Protein AF-A0A1Y1L1C4-F1 (afdb_monomer_lite)

InterPro domains:
  IPR002553 Clathrin/coatomer adaptor, adaptin-like, N-terminal [PF01602] (6-122)
  IPR011989 Armadillo-like helical [G3DSA:1.25.10.10] (1-127)
  IPR016024 Armadillo-type fold [SSF48371] (2-120)
  IPR017105 Adaptor protein complex AP-3, delta subunit [PTHR22781] (1-127)

Foldseek 3Di:
DLQVQCVDPDLVSVLVSLVVLLVVCVVVVVSCVVNVVSLVVLLPDPPHDVSNVLSSLVSCLVCCLVPVVVCLVVLVSLVCCLQVVPDPVSVVSSVSSVVSCCVVPVVVCVVVVVSVVVCVVDPPDDD

Radius of gyration: 15.02 Å; chains: 1; bounding box: 36×30×40 Å

pLDDT: mean 91.88, std 6.14, range [56.94, 97.69]

Organism: Photinus pyralis (NCBI:txid7054)

Secondary structure (DSSP, 8-state):
--GGGGG-SSHHHHHHHHHHHHHHHTT-HHHHHHHHHHHHHHHH-TTS-HHHHHHHHHHHHHHHTT-GGGGGGGHHHHHHHHHH---HHHHHHHHHHHHHHTTT-THHHHHHHHHHHHHHHH-----

Structure (mmCIF, N/CA/C/O backbone):
data_AF-A0A1Y1L1C4-F1
#
_entry.id   AF-A0A1Y1L1C4-F1
#
loop_
_atom_site.group_PDB
_atom_site.id
_atom_site.type_symbol
_atom_site.label_atom_id
_atom_site.label_alt_id
_atom_site.label_comp_id
_atom_site.label_asym_id
_atom_site.label_entity_id
_atom_site.label_seq_id
_atom_site.pdbx_PDB_ins_code
_atom_site.Cartn_x
_atom_site.Cartn_y
_atom_site.Cartn_z
_atom_site.occupancy
_atom_site.B_iso_or_equiv
_atom_site.auth_seq_id
_atom_site.auth_comp_id
_atom_site.auth_asym_id
_atom_site.auth_atom_id
_atom_site.pdbx_PDB_model_num
ATOM 1 N N . ASP A 1 1 ? 15.094 -0.329 -20.567 1.00 79.69 1 ASP A N 1
ATOM 2 C CA . ASP A 1 1 ? 14.664 -1.306 -19.551 1.00 79.69 1 ASP A CA 1
ATOM 3 C C . ASP A 1 1 ? 14.362 -0.608 -18.216 1.00 79.69 1 ASP A C 1
ATOM 5 O O . ASP A 1 1 ? 15.091 0.314 -17.841 1.00 79.69 1 ASP A O 1
ATOM 9 N N . LEU A 1 2 ? 13.254 -0.982 -17.562 1.00 88.94 2 LEU A N 1
ATOM 10 C CA . LEU A 1 2 ? 12.733 -0.387 -16.319 1.00 88.94 2 LEU A CA 1
ATOM 11 C C . LEU A 1 2 ? 12.981 -1.270 -15.089 1.00 88.94 2 LEU A C 1
ATOM 13 O O . LEU A 1 2 ? 13.209 -0.731 -14.009 1.00 88.94 2 LEU A O 1
ATOM 17 N N . LEU A 1 3 ? 12.968 -2.599 -15.227 1.00 91.00 3 LEU A N 1
ATOM 18 C CA . LEU A 1 3 ? 13.027 -3.515 -14.080 1.00 91.00 3 LEU A CA 1
ATOM 19 C C . LEU A 1 3 ? 14.288 -3.331 -13.216 1.00 91.00 3 LEU A C 1
ATOM 21 O O . LEU A 1 3 ? 14.144 -3.221 -11.995 1.00 91.00 3 LEU A O 1
ATOM 25 N N . PRO A 1 4 ? 15.501 -3.174 -13.789 1.00 94.00 4 PRO A N 1
ATOM 26 C CA . PRO A 1 4 ? 16.705 -2.947 -12.987 1.00 94.00 4 PRO A CA 1
ATOM 27 C C . PRO A 1 4 ? 16.653 -1.644 -12.173 1.00 94.00 4 PRO A C 1
ATOM 29 O O . PRO A 1 4 ? 17.265 -1.534 -11.112 1.00 94.00 4 PRO A O 1
ATOM 32 N N . ARG A 1 5 ? 15.886 -0.645 -12.633 1.00 95.75 5 ARG A N 1
ATOM 33 C CA . ARG A 1 5 ? 15.818 0.684 -12.003 1.00 95.75 5 ARG A CA 1
ATOM 34 C C . ARG A 1 5 ? 15.003 0.700 -10.709 1.00 95.75 5 ARG A C 1
ATOM 36 O O . ARG A 1 5 ? 15.137 1.642 -9.931 1.00 95.75 5 ARG A O 1
ATOM 43 N N . LEU A 1 6 ? 14.226 -0.350 -10.429 1.00 94.94 6 LEU A N 1
ATOM 44 C CA . LEU A 1 6 ? 13.564 -0.540 -9.133 1.00 94.94 6 LEU A CA 1
ATOM 45 C C . LEU A 1 6 ? 14.558 -0.805 -7.990 1.00 94.94 6 LEU A C 1
ATOM 47 O O . LEU A 1 6 ? 14.214 -0.596 -6.832 1.00 94.94 6 LEU A O 1
ATOM 51 N N . GLY A 1 7 ? 15.779 -1.253 -8.299 1.00 93.94 7 GLY A N 1
ATOM 52 C CA . GLY A 1 7 ? 16.861 -1.459 -7.329 1.00 93.94 7 GLY A CA 1
ATOM 53 C C . GLY A 1 7 ? 17.903 -0.338 -7.301 1.00 93.94 7 GLY A C 1
ATOM 54 O O . GLY A 1 7 ? 18.953 -0.509 -6.694 1.00 93.94 7 GLY A O 1
ATOM 55 N N . HIS A 1 8 ? 17.661 0.784 -7.985 1.00 97.06 8 HIS A N 1
ATOM 56 C CA . HIS A 1 8 ? 18.630 1.877 -8.068 1.00 97.06 8 HIS A CA 1
ATOM 57 C C . HIS A 1 8 ? 18.879 2.507 -6.688 1.00 97.06 8 HIS A C 1
ATOM 59 O O . HIS A 1 8 ? 17.940 2.616 -5.908 1.00 97.06 8 HIS A O 1
ATOM 65 N N . SER A 1 9 ? 20.090 2.994 -6.402 1.00 95.69 9 SER A N 1
ATOM 66 C CA . SER A 1 9 ? 20.454 3.626 -5.117 1.00 95.69 9 SER A CA 1
ATOM 67 C C . SER A 1 9 ? 19.612 4.871 -4.793 1.00 95.69 9 SER A C 1
ATOM 69 O O . SER A 1 9 ? 19.143 5.049 -3.672 1.00 95.69 9 SER A O 1
ATOM 71 N N . HIS A 1 10 ? 19.354 5.716 -5.793 1.00 97.31 10 HIS A N 1
ATOM 72 C CA . HIS A 1 10 ? 18.543 6.931 -5.641 1.00 97.31 10 HIS A CA 1
ATOM 73 C C . HIS A 1 10 ? 17.033 6.636 -5.606 1.00 97.31 10 HIS A C 1
ATOM 75 O O . HIS A 1 10 ? 16.460 6.161 -6.594 1.00 97.31 10 HIS A O 1
ATOM 81 N N . SER A 1 11 ? 16.365 7.039 -4.522 1.00 97.50 11 SER A N 1
ATOM 82 C CA . SER A 1 11 ? 14.919 6.861 -4.320 1.00 97.50 11 SER A CA 1
ATOM 83 C C . SER A 1 11 ? 14.069 7.529 -5.401 1.00 97.50 11 SER A C 1
ATOM 85 O O . SER A 1 11 ? 13.102 6.948 -5.891 1.00 97.50 11 SER A O 1
ATOM 87 N N . ASN A 1 12 ? 14.477 8.707 -5.879 1.00 97.06 12 ASN A N 1
ATOM 88 C CA . ASN A 1 12 ? 13.772 9.405 -6.955 1.00 97.06 12 ASN A CA 1
ATOM 89 C C . ASN A 1 12 ? 13.709 8.583 -8.258 1.00 97.06 12 ASN A C 1
ATOM 91 O O . ASN A 1 12 ? 12.711 8.638 -8.977 1.00 97.06 12 ASN A O 1
ATOM 95 N N . ILE A 1 13 ? 14.748 7.793 -8.558 1.00 97.69 13 ILE A N 1
ATOM 96 C CA . ILE A 1 13 ? 14.762 6.913 -9.733 1.00 97.69 13 ILE A CA 1
ATOM 97 C C . ILE A 1 13 ? 13.818 5.730 -9.515 1.00 97.69 13 ILE A C 1
ATOM 99 O O . ILE A 1 13 ? 13.013 5.448 -10.405 1.00 97.69 13 ILE A O 1
ATOM 103 N N . ARG A 1 14 ? 13.842 5.094 -8.334 1.00 97.69 14 ARG A N 1
ATOM 104 C CA . ARG A 1 14 ? 12.906 4.008 -7.985 1.00 97.69 14 ARG A CA 1
ATOM 105 C C . ARG A 1 14 ? 11.451 4.474 -8.094 1.00 97.69 14 ARG A C 1
ATOM 107 O O . ARG A 1 14 ? 10.654 3.853 -8.795 1.00 97.69 14 ARG A O 1
ATOM 114 N N . LYS A 1 15 ? 11.132 5.629 -7.500 1.00 96.44 15 LYS A N 1
ATOM 115 C CA . LYS A 1 15 ? 9.801 6.256 -7.531 1.00 96.44 15 LYS A CA 1
ATOM 116 C C . LYS A 1 15 ? 9.309 6.518 -8.955 1.00 96.44 15 LYS A C 1
ATOM 118 O O . LYS A 1 15 ? 8.204 6.113 -9.306 1.00 96.44 15 LYS A O 1
ATOM 123 N N . LYS A 1 16 ? 10.123 7.173 -9.793 1.00 96.50 16 LYS A N 1
ATOM 124 C CA . LYS A 1 16 ? 9.765 7.441 -11.198 1.00 96.50 16 LYS A CA 1
ATOM 125 C C . LYS A 1 16 ? 9.563 6.144 -11.976 1.00 96.50 16 LYS A C 1
ATOM 127 O O . LYS A 1 16 ? 8.562 6.008 -12.667 1.00 96.50 16 LYS A O 1
ATOM 132 N N . THR A 1 17 ? 10.466 5.181 -11.798 1.00 96.62 17 THR A N 1
ATOM 133 C CA . THR A 1 17 ? 10.386 3.861 -12.441 1.00 96.62 17 THR A CA 1
ATOM 134 C C . THR A 1 17 ? 9.069 3.167 -12.119 1.00 96.62 17 THR A C 1
ATOM 136 O O . THR A 1 17 ? 8.405 2.666 -13.020 1.00 96.62 17 THR A O 1
ATOM 139 N N . LEU A 1 18 ? 8.659 3.181 -10.852 1.00 96.38 18 LEU A N 1
ATOM 140 C CA . LEU A 1 18 ? 7.417 2.569 -10.404 1.00 96.38 18 LEU A CA 1
ATOM 141 C C . LEU A 1 18 ? 6.175 3.215 -11.037 1.00 96.38 18 LEU A C 1
ATOM 143 O O . LEU A 1 18 ? 5.298 2.509 -11.532 1.00 96.38 18 LEU A O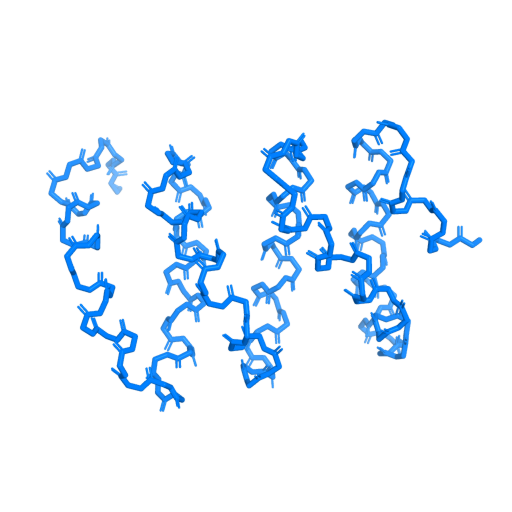 1
ATOM 147 N N . VAL A 1 19 ? 6.109 4.549 -11.064 1.00 94.06 19 VAL A N 1
ATOM 148 C CA . VAL A 1 19 ? 4.992 5.274 -11.696 1.00 94.06 19 VAL A CA 1
ATOM 149 C C . VAL A 1 19 ? 4.950 5.005 -13.203 1.00 94.06 19 VAL A C 1
ATOM 151 O O . VAL A 1 19 ? 3.873 4.800 -13.763 1.00 94.06 19 VAL A O 1
ATOM 154 N N . THR A 1 20 ? 6.109 4.949 -13.865 1.00 95.25 20 THR A N 1
ATOM 155 C CA . THR A 1 20 ? 6.201 4.584 -15.284 1.00 95.25 20 THR A CA 1
ATOM 156 C C . THR A 1 20 ? 5.749 3.144 -15.527 1.00 95.25 20 THR A C 1
ATOM 158 O O . THR A 1 20 ? 4.992 2.907 -16.465 1.00 95.25 20 THR A O 1
ATOM 161 N N . LEU A 1 21 ? 6.143 2.192 -14.675 1.00 94.56 21 LEU A N 1
ATOM 162 C CA . LEU A 1 21 ? 5.696 0.798 -14.757 1.00 94.56 21 LEU A CA 1
ATOM 163 C C . LEU A 1 21 ? 4.182 0.672 -14.590 1.00 94.56 21 LEU A C 1
ATOM 165 O O . LEU A 1 2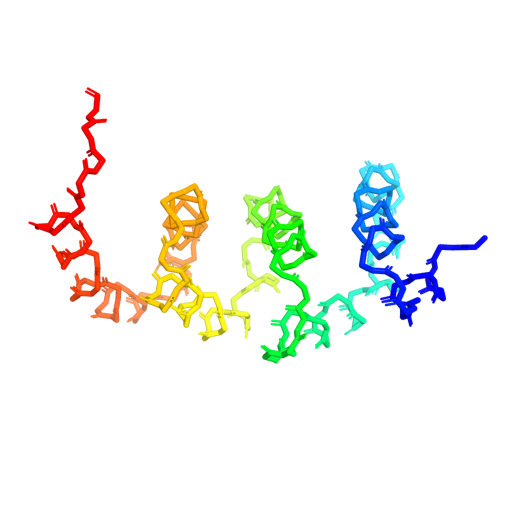1 ? 3.561 -0.066 -15.345 1.00 94.56 21 LEU A O 1
ATOM 169 N N . TYR A 1 22 ? 3.577 1.418 -13.661 1.00 92.69 22 TYR A N 1
ATOM 170 C CA . TYR A 1 22 ? 2.120 1.465 -13.530 1.00 92.69 22 TYR A CA 1
ATOM 171 C C . TYR A 1 22 ? 1.454 1.944 -14.822 1.00 92.69 22 TYR A C 1
ATOM 173 O O . TYR A 1 22 ? 0.550 1.282 -15.323 1.00 92.69 22 TYR A O 1
ATOM 181 N N . ARG A 1 23 ? 1.927 3.054 -15.406 1.00 92.88 23 ARG A N 1
ATOM 182 C CA . ARG A 1 23 ? 1.390 3.564 -16.679 1.00 92.88 23 ARG A CA 1
ATOM 183 C C . ARG A 1 23 ? 1.539 2.553 -17.813 1.00 92.88 23 ARG A C 1
ATOM 185 O O . ARG A 1 23 ? 0.595 2.376 -18.574 1.00 92.88 23 ARG A O 1
ATOM 192 N N . LEU A 1 24 ? 2.682 1.873 -17.893 1.00 92.94 24 LEU A N 1
ATOM 193 C CA . LEU A 1 24 ? 2.912 0.819 -18.877 1.00 92.94 24 LEU A CA 1
ATOM 194 C C . LEU A 1 24 ? 1.946 -0.353 -18.670 1.00 92.94 24 LEU A C 1
ATOM 196 O O . LEU A 1 24 ? 1.363 -0.832 -19.633 1.00 92.94 24 LEU A O 1
ATOM 200 N N . ALA A 1 25 ? 1.712 -0.754 -17.421 1.00 89.62 25 ALA A N 1
ATOM 201 C CA . ALA A 1 25 ? 0.817 -1.849 -17.063 1.00 89.62 25 ALA A CA 1
ATOM 202 C C . ALA A 1 25 ? -0.659 -1.599 -17.404 1.00 89.62 25 ALA A C 1
ATOM 204 O O . ALA A 1 25 ? -1.422 -2.554 -17.529 1.00 89.62 25 ALA A O 1
ATOM 205 N N . LEU A 1 26 ? -1.068 -0.335 -17.569 1.00 88.88 26 LEU A N 1
ATOM 206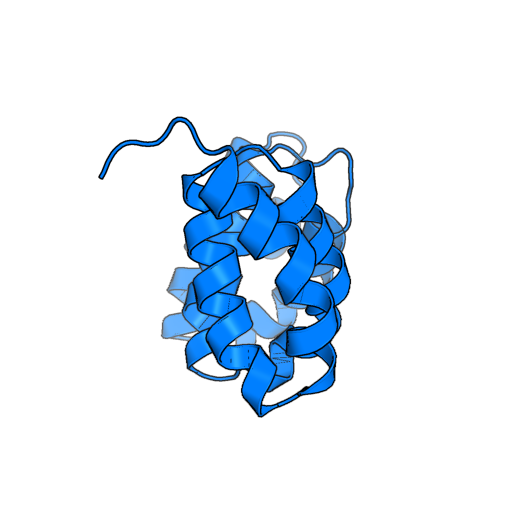 C CA . LEU A 1 26 ? -2.410 -0.001 -18.056 1.00 88.88 26 LEU A CA 1
ATOM 207 C C . LEU A 1 26 ? -2.619 -0.406 -19.523 1.00 88.88 26 LEU A C 1
ATOM 209 O O . LEU A 1 26 ? -3.762 -0.591 -19.928 1.00 88.88 26 LEU A O 1
ATOM 213 N N . VAL A 1 27 ? -1.535 -0.544 -20.292 1.00 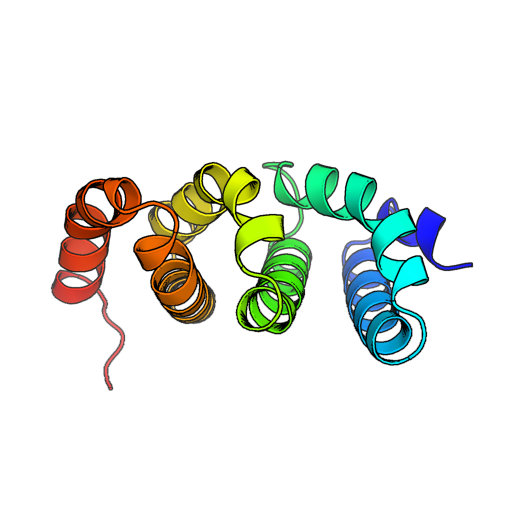92.88 27 VAL A N 1
ATOM 214 C CA . VAL A 1 27 ? -1.552 -0.963 -21.703 1.00 92.88 27 VAL A CA 1
ATOM 215 C C . VAL A 1 27 ? -1.041 -2.403 -21.859 1.00 92.88 27 VAL A C 1
ATOM 217 O O . VAL A 1 27 ? -1.607 -3.168 -22.630 1.00 92.88 27 VAL A O 1
ATOM 220 N N . TYR A 1 28 ? -0.024 -2.782 -21.079 1.00 90.94 28 TYR A N 1
ATOM 221 C CA . TYR A 1 28 ? 0.685 -4.067 -21.110 1.00 90.94 28 TYR A CA 1
ATOM 222 C C . TYR A 1 28 ? 0.732 -4.696 -19.703 1.00 90.94 28 TYR A C 1
ATOM 224 O O . TYR A 1 28 ? 1.734 -4.552 -18.988 1.00 90.94 28 TYR A O 1
ATOM 232 N N . PRO A 1 29 ? -0.351 -5.349 -19.235 1.00 86.00 29 PRO A N 1
ATOM 233 C CA . PRO A 1 29 ? -0.471 -5.846 -17.857 1.00 86.00 29 PRO A CA 1
ATOM 234 C C . PRO A 1 29 ? 0.657 -6.792 -17.408 1.00 86.00 29 PRO A C 1
ATOM 236 O O . PRO A 1 29 ? 0.985 -6.868 -16.220 1.00 86.00 29 PRO A O 1
ATOM 239 N N . GLU A 1 30 ? 1.278 -7.507 -18.344 1.00 87.25 30 GLU A N 1
ATOM 240 C CA . GLU A 1 30 ? 2.422 -8.392 -18.128 1.00 87.25 30 GLU A CA 1
ATOM 241 C C . GLU A 1 30 ? 3.658 -7.662 -17.585 1.00 87.25 30 GLU A C 1
ATOM 243 O O . GLU A 1 30 ? 4.415 -8.244 -16.801 1.00 87.25 30 GLU A O 1
ATOM 248 N N . ALA A 1 31 ? 3.824 -6.373 -17.905 1.00 87.62 31 ALA A N 1
ATOM 249 C CA . ALA A 1 31 ? 4.944 -5.568 -17.428 1.00 87.62 31 ALA A CA 1
ATOM 250 C C . ALA A 1 31 ? 4.952 -5.456 -15.897 1.00 87.62 31 ALA A C 1
ATOM 252 O O . ALA A 1 31 ? 6.007 -5.527 -15.259 1.00 87.62 31 ALA A O 1
ATOM 253 N N . LEU A 1 32 ? 3.769 -5.337 -15.283 1.00 87.19 32 LEU A N 1
ATOM 254 C CA . LEU A 1 32 ? 3.660 -5.293 -13.829 1.00 87.19 32 LEU A CA 1
ATOM 255 C C . LEU A 1 32 ? 3.941 -6.653 -13.201 1.00 87.19 32 LEU A C 1
ATOM 257 O O . LEU A 1 32 ? 4.582 -6.710 -12.155 1.00 87.19 32 LEU A O 1
ATOM 261 N N . ARG A 1 33 ? 3.496 -7.746 -13.834 1.00 88.88 33 ARG A N 1
ATOM 262 C CA . ARG A 1 33 ? 3.722 -9.106 -13.324 1.00 88.88 33 ARG A CA 1
ATOM 263 C C . ARG A 1 33 ? 5.216 -9.384 -13.151 1.00 88.88 33 ARG A C 1
ATOM 265 O O . ARG A 1 33 ? 5.609 -9.915 -12.117 1.00 88.88 33 ARG A O 1
ATOM 272 N N . ALA A 1 34 ? 6.033 -8.970 -14.120 1.00 90.69 34 ALA A N 1
ATOM 273 C CA . ALA A 1 34 ? 7.488 -9.092 -14.048 1.00 90.69 34 ALA A CA 1
ATOM 274 C C . ALA A 1 34 ? 8.111 -8.208 -12.948 1.00 90.69 34 ALA A C 1
ATOM 276 O O . ALA A 1 34 ? 9.053 -8.622 -12.277 1.00 90.69 34 ALA A O 1
ATOM 277 N N . ALA A 1 35 ? 7.568 -7.007 -12.724 1.00 93.00 35 ALA A N 1
ATOM 278 C CA . ALA A 1 35 ? 8.046 -6.075 -11.699 1.00 93.00 35 ALA A CA 1
ATOM 279 C C . ALA A 1 35 ? 7.600 -6.429 -10.269 1.00 93.00 35 ALA A C 1
ATOM 281 O O . ALA A 1 35 ? 8.240 -6.023 -9.295 1.00 93.00 35 ALA A O 1
ATOM 282 N N . TRP A 1 36 ? 6.499 -7.169 -10.130 1.00 92.00 36 TRP A N 1
ATOM 283 C CA . TRP A 1 36 ? 5.804 -7.378 -8.862 1.00 92.00 36 TRP A CA 1
ATOM 284 C C . TRP A 1 36 ? 6.669 -7.958 -7.735 1.00 92.00 36 TRP A C 1
ATOM 286 O O . TRP A 1 36 ? 6.574 -7.448 -6.616 1.00 92.00 36 TRP A O 1
ATOM 296 N N . PRO A 1 37 ? 7.549 -8.957 -7.967 1.00 93.06 37 PRO A N 1
ATOM 297 C CA . PRO A 1 37 ? 8.439 -9.456 -6.920 1.00 93.06 37 PRO A CA 1
ATOM 298 C C . PRO A 1 37 ? 9.298 -8.347 -6.305 1.00 93.06 37 PRO A C 1
ATOM 300 O O . PRO A 1 37 ? 9.382 -8.245 -5.082 1.00 93.06 37 PRO A O 1
ATOM 303 N N . LYS A 1 38 ? 9.855 -7.459 -7.140 1.00 94.81 38 LYS A N 1
ATOM 304 C CA . LYS A 1 38 ? 10.715 -6.363 -6.682 1.00 94.81 38 LYS A CA 1
ATOM 305 C C . LYS A 1 38 ? 9.926 -5.262 -5.979 1.00 94.81 38 LYS A C 1
ATOM 307 O O . LYS A 1 38 ? 10.402 -4.708 -4.995 1.00 94.81 38 LYS A O 1
ATOM 312 N N . ILE A 1 39 ? 8.712 -4.970 -6.450 1.00 95.06 39 ILE A N 1
ATOM 313 C CA . ILE A 1 39 ? 7.805 -4.013 -5.796 1.00 95.06 39 ILE A CA 1
ATOM 314 C C . ILE A 1 39 ? 7.453 -4.494 -4.383 1.00 95.06 39 ILE A C 1
ATOM 316 O O . ILE A 1 39 ? 7.521 -3.710 -3.440 1.00 95.06 39 ILE A O 1
ATOM 320 N N . LYS A 1 40 ? 7.132 -5.784 -4.220 1.00 94.31 40 LYS A N 1
ATOM 321 C CA . LYS A 1 40 ? 6.856 -6.377 -2.903 1.00 94.31 40 LYS A CA 1
ATOM 322 C C . LYS A 1 40 ? 8.072 -6.341 -1.985 1.00 94.31 40 LYS A C 1
ATOM 324 O O . LYS A 1 40 ? 7.928 -5.949 -0.836 1.00 94.31 40 LYS A O 1
ATOM 329 N N . GLU A 1 41 ? 9.251 -6.706 -2.490 1.00 95.12 41 GLU A N 1
ATOM 330 C CA . GLU A 1 41 ? 10.506 -6.629 -1.727 1.00 95.12 41 GLU A CA 1
ATOM 331 C C . GLU A 1 41 ? 10.725 -5.217 -1.169 1.00 95.12 41 GLU A C 1
ATOM 333 O O . GLU A 1 41 ? 11.020 -5.064 0.009 1.00 95.12 41 GLU A O 1
ATOM 338 N N . ARG A 1 42 ? 10.512 -4.179 -1.990 1.00 95.62 42 ARG A N 1
ATOM 339 C CA . ARG A 1 42 ? 10.671 -2.781 -1.565 1.00 95.62 42 ARG A CA 1
ATOM 340 C C . ARG A 1 42 ? 9.575 -2.311 -0.612 1.00 95.62 42 ARG A C 1
ATOM 342 O O . ARG A 1 42 ? 9.872 -1.573 0.313 1.00 95.62 42 ARG A O 1
ATOM 349 N N . LEU A 1 43 ? 8.332 -2.762 -0.784 1.00 95.69 43 LEU A N 1
ATOM 350 C CA . LEU A 1 43 ? 7.246 -2.455 0.155 1.00 95.69 43 LEU A CA 1
ATOM 351 C C . LEU A 1 43 ? 7.497 -3.040 1.555 1.00 95.69 43 LEU A C 1
ATOM 353 O O . LEU A 1 43 ? 7.111 -2.441 2.559 1.00 95.69 43 LEU A O 1
ATOM 357 N N . LEU A 1 44 ? 8.101 -4.229 1.612 1.00 94.06 44 LEU A N 1
ATOM 358 C CA . LEU A 1 44 ? 8.419 -4.938 2.853 1.00 94.06 44 LEU A CA 1
ATOM 359 C C . LEU A 1 44 ? 9.714 -4.443 3.513 1.00 94.06 44 LEU A C 1
ATOM 361 O O . LEU A 1 44 ? 9.983 -4.810 4.651 1.00 94.06 44 LEU A O 1
ATOM 365 N N . ASP A 1 45 ? 10.501 -3.619 2.825 1.00 94.56 45 ASP A N 1
ATOM 366 C CA . ASP A 1 45 ? 11.749 -3.068 3.339 1.00 94.56 45 ASP A CA 1
ATOM 367 C C . ASP A 1 45 ? 11.459 -1.933 4.345 1.00 94.56 45 ASP A C 1
ATOM 369 O O . ASP A 1 45 ? 10.870 -0.912 3.969 1.00 94.56 45 ASP A O 1
ATOM 373 N N . PRO A 1 46 ? 11.830 -2.081 5.630 1.00 90.56 46 PRO A N 1
ATOM 374 C CA . PRO A 1 46 ? 11.593 -1.051 6.638 1.00 90.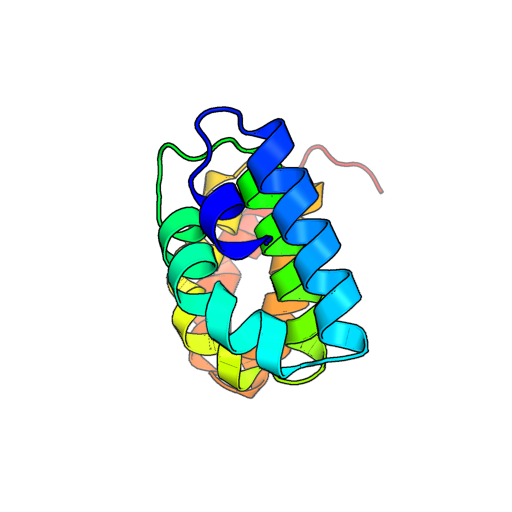56 46 PRO A CA 1
ATOM 375 C C . PRO A 1 46 ? 12.470 0.193 6.438 1.00 90.56 46 PRO A C 1
ATOM 377 O O . PRO A 1 46 ? 12.125 1.249 6.957 1.00 90.56 46 PRO A O 1
ATOM 380 N N . ASN A 1 47 ? 13.567 0.086 5.679 1.00 93.25 47 ASN A N 1
ATOM 381 C CA . ASN A 1 47 ? 14.508 1.180 5.426 1.00 93.25 47 ASN A CA 1
ATOM 382 C C . ASN A 1 47 ? 14.272 1.867 4.071 1.00 93.25 47 ASN A C 1
ATOM 384 O O . ASN A 1 47 ? 15.091 2.677 3.633 1.00 93.25 47 ASN A O 1
ATOM 388 N N . GLU A 1 48 ? 13.184 1.531 3.374 1.00 95.00 48 GLU A N 1
ATOM 389 C CA . GLU A 1 48 ? 12.849 2.168 2.106 1.00 95.00 48 GLU A CA 1
ATOM 390 C C . GLU A 1 48 ? 12.441 3.637 2.304 1.00 95.00 48 GLU A C 1
ATOM 392 O O . GLU A 1 48 ? 11.829 4.033 3.296 1.00 95.00 48 GLU A O 1
ATOM 397 N N . ASP A 1 49 ? 12.770 4.458 1.312 1.00 95.38 49 ASP A N 1
ATOM 398 C CA . ASP A 1 49 ? 12.438 5.872 1.265 1.00 95.38 49 ASP A CA 1
ATOM 399 C C . ASP A 1 49 ? 10.908 6.069 1.329 1.00 95.38 49 ASP A C 1
ATOM 401 O O . ASP A 1 49 ? 10.179 5.512 0.494 1.00 95.38 49 ASP A O 1
ATOM 405 N N . PRO A 1 50 ? 10.394 6.907 2.252 1.00 92.88 50 PRO A N 1
ATOM 406 C CA . PRO A 1 50 ? 8.956 7.118 2.414 1.00 92.88 50 PRO A CA 1
ATOM 407 C C . PRO A 1 50 ? 8.238 7.544 1.128 1.00 92.88 50 PRO A C 1
ATOM 409 O O . PRO A 1 50 ? 7.080 7.185 0.916 1.00 92.88 50 PRO A O 1
ATOM 412 N N . SER A 1 51 ? 8.911 8.278 0.232 1.00 93.50 51 SER A N 1
ATOM 413 C CA . SER A 1 51 ? 8.324 8.703 -1.041 1.00 93.50 51 SER A CA 1
ATOM 414 C C . SER A 1 51 ? 8.211 7.560 -2.054 1.00 93.50 51 SER A C 1
ATOM 416 O O . SER A 1 51 ? 7.309 7.579 -2.896 1.00 93.50 51 SER A O 1
ATOM 418 N N . VAL A 1 52 ? 9.086 6.552 -1.972 1.00 96.69 52 VAL A N 1
ATOM 419 C CA . VAL A 1 52 ? 8.984 5.320 -2.766 1.00 96.69 52 VAL A CA 1
ATOM 420 C C . VAL A 1 52 ? 7.865 4.449 -2.209 1.00 96.69 52 VAL A C 1
ATOM 422 O O . VAL A 1 52 ? 6.994 4.045 -2.975 1.00 96.69 52 VAL A O 1
ATOM 425 N N . THR A 1 53 ? 7.811 4.249 -0.889 1.00 95.31 53 THR A N 1
ATOM 426 C CA . THR A 1 53 ? 6.723 3.515 -0.220 1.00 95.31 53 THR A CA 1
ATOM 427 C C . THR A 1 53 ? 5.357 4.118 -0.543 1.00 95.31 53 THR A C 1
ATOM 429 O O . THR A 1 53 ? 4.450 3.400 -0.964 1.00 95.31 53 THR A O 1
ATOM 432 N N . ALA A 1 54 ? 5.217 5.444 -0.465 1.00 93.44 54 ALA A N 1
ATOM 433 C CA . ALA A 1 54 ? 3.995 6.150 -0.846 1.00 93.44 54 ALA A CA 1
ATOM 434 C C . ALA A 1 54 ? 3.611 5.920 -2.319 1.00 93.44 54 ALA A C 1
ATOM 436 O O . ALA A 1 54 ? 2.432 5.750 -2.639 1.00 93.44 54 ALA A O 1
ATOM 437 N N . ALA A 1 55 ? 4.592 5.880 -3.225 1.00 95.44 55 ALA A N 1
ATOM 438 C CA . ALA A 1 55 ? 4.345 5.575 -4.629 1.00 95.44 55 ALA A CA 1
ATOM 439 C C . ALA A 1 55 ? 3.901 4.115 -4.830 1.00 95.44 55 ALA A C 1
ATOM 441 O O . ALA A 1 55 ? 2.999 3.870 -5.632 1.00 95.44 55 ALA A O 1
ATOM 442 N N . ILE A 1 56 ? 4.463 3.162 -4.074 1.00 95.75 56 ILE A N 1
ATOM 443 C CA . ILE A 1 56 ? 4.019 1.758 -4.072 1.00 95.75 56 ILE A CA 1
ATOM 444 C C . ILE A 1 56 ? 2.587 1.652 -3.576 1.00 95.75 56 ILE A C 1
ATOM 446 O O . ILE A 1 56 ? 1.758 1.087 -4.284 1.00 95.75 56 ILE A O 1
ATOM 450 N N . VAL A 1 57 ? 2.266 2.255 -2.430 1.00 94.75 57 VAL A N 1
ATOM 451 C CA . VAL A 1 57 ? 0.895 2.286 -1.904 1.00 94.75 57 VAL A CA 1
ATOM 452 C C . VAL A 1 57 ? -0.061 2.893 -2.927 1.00 94.75 57 VAL A C 1
ATOM 454 O O . VAL A 1 57 ? -1.136 2.349 -3.144 1.00 94.75 57 VAL A O 1
ATOM 457 N N . ASN A 1 58 ? 0.330 3.963 -3.626 1.00 93.69 58 ASN A N 1
ATOM 458 C CA . ASN A 1 58 ? -0.505 4.542 -4.674 1.00 93.69 58 ASN A CA 1
ATOM 459 C C . ASN A 1 58 ? -0.794 3.541 -5.805 1.00 93.69 58 ASN A C 1
ATOM 461 O O . ASN A 1 58 ? -1.954 3.350 -6.148 1.00 93.69 58 ASN A O 1
ATOM 465 N N . VAL A 1 59 ? 0.229 2.871 -6.345 1.00 93.12 59 VAL A N 1
ATOM 466 C CA . VAL A 1 59 ? 0.048 1.848 -7.393 1.00 93.12 59 VAL A CA 1
ATOM 467 C C . VAL A 1 59 ? -0.817 0.686 -6.897 1.00 93.12 59 VAL A C 1
ATOM 469 O O . VAL A 1 59 ? -1.722 0.252 -7.604 1.00 93.12 59 VAL A O 1
ATOM 472 N N . VAL A 1 60 ? -0.581 0.213 -5.672 1.00 93.56 60 VAL A N 1
ATOM 473 C CA . VAL A 1 60 ? -1.377 -0.8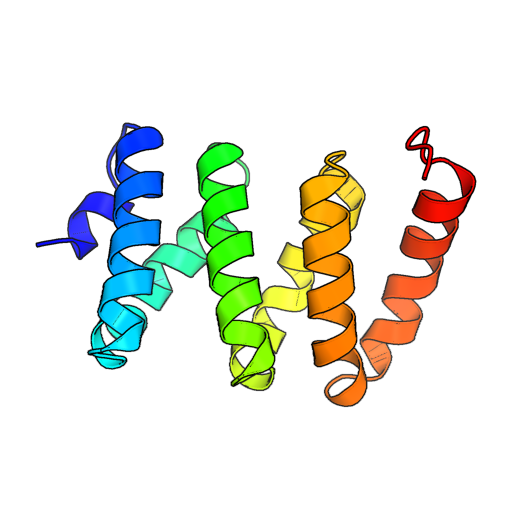44 -5.035 1.00 93.56 60 VAL A CA 1
ATOM 474 C C . VAL A 1 60 ? -2.837 -0.423 -4.904 1.00 93.56 60 VAL A C 1
ATOM 476 O O . VAL A 1 60 ? -3.715 -1.189 -5.282 1.00 93.56 60 VAL A O 1
ATOM 479 N N . CYS A 1 61 ? -3.115 0.789 -4.421 1.00 92.31 61 CYS A N 1
ATOM 480 C CA . CYS A 1 61 ? -4.476 1.297 -4.302 1.00 92.31 61 CYS A CA 1
ATOM 481 C C . CYS A 1 61 ? -5.169 1.365 -5.663 1.00 92.31 61 CYS A C 1
ATOM 483 O O . CYS A 1 61 ? -6.291 0.893 -5.774 1.00 92.31 61 CYS A O 1
ATOM 485 N N . GLU A 1 62 ? -4.514 1.900 -6.695 1.00 90.38 62 GLU A N 1
ATOM 486 C CA . GLU A 1 62 ? -5.093 2.024 -8.042 1.00 90.38 62 GLU A CA 1
ATOM 487 C C . GLU A 1 62 ? -5.477 0.664 -8.650 1.00 90.38 62 GLU A C 1
ATOM 489 O O . GLU A 1 62 ? -6.493 0.534 -9.332 1.00 90.38 62 GLU A O 1
ATOM 494 N N . LEU A 1 63 ? -4.682 -0.372 -8.381 1.00 88.12 63 LEU A N 1
ATOM 495 C CA . LEU A 1 63 ? -4.918 -1.722 -8.893 1.00 88.12 63 LEU A CA 1
ATOM 496 C C . LEU A 1 63 ? -5.846 -2.551 -7.994 1.00 88.12 63 LEU A C 1
ATOM 498 O O . LEU A 1 63 ? -6.584 -3.405 -8.490 1.00 88.12 63 LEU A O 1
ATOM 502 N N . GLY A 1 64 ? -5.829 -2.284 -6.687 1.00 85.88 64 GLY A N 1
ATOM 503 C CA . GLY A 1 64 ? -6.577 -3.005 -5.662 1.00 85.88 64 GLY A CA 1
ATOM 504 C C . GLY A 1 64 ? -8.083 -2.973 -5.884 1.00 85.88 64 GLY A C 1
ATOM 505 O O . GLY A 1 64 ? -8.743 -3.979 -5.663 1.00 85.88 64 GLY A O 1
ATOM 506 N N . TRP A 1 65 ? -8.621 -1.885 -6.443 1.00 82.56 65 TRP A N 1
ATOM 507 C CA . TRP A 1 65 ? -10.041 -1.806 -6.811 1.00 82.56 65 TRP A CA 1
ATOM 508 C C . TRP A 1 65 ? -10.445 -2.781 -7.921 1.00 82.56 65 TRP A C 1
ATOM 510 O O . TRP A 1 65 ? -11.604 -3.172 -7.999 1.00 82.56 65 TRP A O 1
ATOM 520 N N . ARG A 1 66 ? -9.509 -3.171 -8.797 1.00 85.25 66 ARG A N 1
ATOM 521 C CA . ARG A 1 66 ? -9.792 -4.054 -9.941 1.00 85.25 66 ARG A CA 1
ATOM 522 C C . ARG A 1 66 ? -9.605 -5.526 -9.599 1.00 85.25 66 ARG A C 1
ATOM 524 O O . ARG A 1 66 ? -10.326 -6.366 -10.128 1.00 85.25 66 ARG A O 1
ATOM 531 N N . ARG A 1 67 ? -8.603 -5.846 -8.774 1.00 86.81 67 ARG A N 1
ATOM 532 C CA . ARG A 1 67 ? -8.253 -7.221 -8.378 1.00 86.81 67 ARG A CA 1
ATOM 533 C C . ARG A 1 67 ? -7.874 -7.297 -6.897 1.00 86.81 67 ARG A C 1
ATOM 535 O O . ARG A 1 67 ? -6.721 -7.573 -6.579 1.00 86.81 67 ARG A O 1
ATOM 542 N N . PRO A 1 68 ? -8.820 -7.062 -5.977 1.00 91.25 68 PRO A N 1
ATOM 543 C CA . PRO A 1 68 ? -8.518 -6.962 -4.546 1.00 91.25 68 PRO A CA 1
ATOM 544 C C . PRO A 1 68 ? -7.891 -8.242 -3.961 1.00 91.25 68 PRO A C 1
ATOM 546 O O . PRO A 1 68 ? -7.017 -8.157 -3.098 1.00 91.25 68 PRO A O 1
ATOM 549 N N . HIS A 1 69 ? -8.243 -9.421 -4.489 1.00 92.94 69 HIS A N 1
ATOM 550 C CA . HIS A 1 69 ? -7.647 -10.704 -4.089 1.00 92.94 69 HIS A CA 1
ATOM 551 C C . HIS A 1 69 ? -6.117 -10.746 -4.227 1.00 92.94 69 HIS A C 1
ATOM 553 O O . HIS A 1 69 ? -5.448 -11.300 -3.355 1.00 92.94 69 HIS A O 1
ATOM 559 N N . ASP A 1 70 ? -5.555 -10.121 -5.268 1.00 90.12 70 ASP A N 1
ATOM 560 C CA . ASP A 1 70 ? -4.112 -10.151 -5.549 1.00 90.12 70 ASP A CA 1
ATOM 561 C C . ASP A 1 70 ? -3.295 -9.411 -4.470 1.00 90.12 70 ASP A C 1
ATOM 563 O O . ASP A 1 70 ? -2.095 -9.651 -4.308 1.00 90.12 70 ASP A O 1
ATOM 567 N N . PHE A 1 71 ? -3.945 -8.520 -3.712 1.00 91.56 71 PHE A N 1
ATOM 568 C CA . PHE A 1 71 ? -3.311 -7.659 -2.713 1.00 91.56 71 PHE A CA 1
ATOM 569 C C . PHE A 1 71 ? -3.605 -8.077 -1.268 1.00 91.56 71 PHE A C 1
ATOM 571 O O . PHE A 1 71 ? -2.963 -7.551 -0.359 1.00 91.56 71 PHE A O 1
ATOM 578 N N . LEU A 1 72 ? -4.489 -9.057 -1.031 1.00 93.19 72 LEU A N 1
ATOM 579 C CA . LEU A 1 72 ? -4.734 -9.617 0.307 1.00 93.19 72 LEU A CA 1
ATOM 580 C C . LEU A 1 72 ? -3.448 -10.056 1.034 1.00 93.19 72 LEU A C 1
ATOM 582 O O . LEU A 1 72 ? -3.312 -9.728 2.214 1.00 93.19 72 LEU A O 1
ATOM 586 N N . PRO A 1 73 ? -2.462 -10.708 0.379 1.00 93.38 73 PRO A N 1
ATOM 587 C CA . PRO A 1 73 ? -1.211 -11.080 1.044 1.00 93.38 73 PRO A CA 1
ATOM 588 C C . PRO A 1 73 ? -0.389 -9.889 1.562 1.00 93.38 73 PRO A C 1
ATOM 590 O O . PRO A 1 73 ? 0.484 -10.076 2.404 1.00 93.38 73 PRO A O 1
ATOM 593 N N . LEU A 1 74 ? -0.648 -8.669 1.075 1.00 95.00 74 LEU A N 1
ATOM 594 C CA . LEU A 1 74 ? 0.019 -7.450 1.540 1.00 95.00 74 LEU A CA 1
ATOM 595 C C . LEU A 1 74 ? -0.663 -6.821 2.759 1.00 95.00 74 LEU A C 1
ATOM 597 O O . LEU A 1 74 ? -0.095 -5.906 3.353 1.00 95.00 74 LEU A O 1
ATOM 601 N N . ALA A 1 75 ? -1.852 -7.294 3.148 1.00 94.88 75 ALA A N 1
ATOM 602 C CA . ALA A 1 75 ? -2.632 -6.724 4.243 1.00 94.88 75 ALA A CA 1
ATOM 603 C C . ALA A 1 75 ? -1.835 -6.530 5.551 1.00 94.88 75 ALA A C 1
ATOM 605 O O . ALA A 1 75 ? -1.989 -5.464 6.142 1.00 94.88 75 ALA A O 1
ATOM 606 N N . PRO A 1 76 ? -0.955 -7.457 5.997 1.00 94.75 76 PRO A N 1
ATOM 607 C CA . PRO A 1 76 ? -0.143 -7.235 7.196 1.00 94.75 76 PRO A CA 1
ATOM 608 C C . PRO A 1 76 ? 0.749 -5.991 7.090 1.00 94.75 76 PRO A C 1
ATOM 610 O O . PRO A 1 76 ? 0.685 -5.116 7.947 1.00 94.75 76 PRO A O 1
ATOM 613 N N . ARG A 1 77 ? 1.496 -5.847 5.988 1.00 94.81 77 ARG A N 1
ATOM 614 C CA . ARG A 1 77 ? 2.386 -4.697 5.781 1.00 94.81 77 ARG A CA 1
ATOM 615 C C . ARG A 1 77 ? 1.617 -3.391 5.601 1.00 94.81 77 ARG A C 1
ATOM 617 O O . ARG A 1 77 ? 2.017 -2.350 6.106 1.00 94.81 77 ARG A O 1
ATOM 624 N N . LEU A 1 78 ? 0.500 -3.435 4.881 1.00 95.25 78 LEU A N 1
ATOM 625 C CA . LEU A 1 78 ? -0.373 -2.273 4.697 1.00 95.25 78 LEU A CA 1
ATOM 626 C C . LEU A 1 78 ? -1.002 -1.820 6.023 1.00 95.25 78 LEU A C 1
ATOM 628 O O . LEU A 1 78 ? -1.260 -0.633 6.200 1.00 95.25 78 LEU A O 1
ATOM 632 N N . PHE A 1 79 ? -1.236 -2.751 6.950 1.00 95.19 79 PHE A N 1
ATOM 633 C CA . PHE A 1 79 ? -1.756 -2.455 8.279 1.00 95.19 79 PHE A CA 1
ATOM 634 C C . PHE A 1 79 ? -0.696 -1.773 9.146 1.00 95.19 79 PHE A C 1
ATOM 636 O O . PHE A 1 79 ? -0.993 -0.746 9.744 1.00 95.19 79 PHE A O 1
ATOM 643 N N . GLU A 1 80 ? 0.543 -2.270 9.148 1.00 93.75 80 GLU A N 1
ATOM 644 C CA . GLU A 1 80 ? 1.676 -1.592 9.803 1.00 93.75 80 GLU A CA 1
ATOM 645 C C . GLU A 1 80 ? 1.820 -0.150 9.300 1.00 93.75 80 GLU A C 1
ATOM 647 O O . GLU A 1 80 ? 1.857 0.788 10.087 1.00 93.75 80 GLU A O 1
ATOM 652 N N . LEU A 1 81 ? 1.784 0.060 7.978 1.00 93.75 81 LEU A N 1
ATOM 653 C CA . LEU A 1 81 ? 1.860 1.403 7.389 1.00 93.75 81 LEU A CA 1
ATOM 654 C C . LEU A 1 81 ? 0.686 2.315 7.785 1.00 93.75 81 LEU A C 1
ATOM 656 O O . LEU A 1 81 ? 0.849 3.535 7.798 1.00 93.75 81 LEU A O 1
ATOM 660 N N . LEU A 1 82 ? -0.489 1.752 8.080 1.00 93.94 82 LEU A N 1
ATOM 661 C CA . LEU A 1 82 ? -1.652 2.506 8.551 1.00 93.94 82 LEU A CA 1
ATOM 662 C C . LEU A 1 82 ? -1.491 2.932 10.015 1.00 93.94 82 LEU A C 1
ATOM 664 O O . LEU A 1 82 ? -1.872 4.048 10.358 1.00 93.94 82 LEU A O 1
ATOM 668 N N . VAL A 1 83 ? -0.956 2.048 10.860 1.00 91.25 83 VAL A N 1
ATOM 669 C CA . VAL A 1 83 ? -0.815 2.275 12.306 1.00 91.25 83 VAL A CA 1
ATOM 670 C C . VAL A 1 83 ? 0.399 3.150 12.618 1.00 91.25 83 VAL A C 1
ATOM 672 O O . VAL A 1 83 ? 0.276 4.114 13.369 1.00 91.25 83 VAL A O 1
ATOM 675 N N . ASP A 1 84 ? 1.539 2.867 11.989 1.00 87.62 84 ASP A N 1
ATOM 676 C CA . ASP A 1 84 ? 2.829 3.477 12.332 1.00 87.62 84 ASP A CA 1
ATOM 677 C C . ASP A 1 84 ? 3.210 4.640 11.402 1.00 87.62 84 ASP A C 1
ATOM 679 O O . ASP A 1 84 ? 4.138 5.397 11.678 1.00 87.62 84 ASP A O 1
ATOM 683 N N . GLY A 1 85 ? 2.516 4.797 10.270 1.00 77.44 85 GLY A N 1
ATOM 684 C CA . GLY A 1 85 ? 2.955 5.692 9.198 1.00 77.44 85 GLY A CA 1
ATOM 685 C C . GLY A 1 85 ? 2.837 7.188 9.495 1.00 77.44 85 GLY A C 1
ATOM 686 O O . GLY A 1 85 ? 3.483 7.978 8.807 1.00 77.44 85 GLY A O 1
ATOM 687 N N . GLY A 1 86 ? 1.986 7.603 10.443 1.00 78.50 86 GLY A N 1
ATOM 688 C CA . GLY A 1 86 ? 1.808 9.011 10.846 1.00 78.50 86 GLY A CA 1
ATOM 689 C C . GLY A 1 86 ? 1.425 9.991 9.720 1.00 78.50 86 GLY A C 1
ATOM 690 O O . GLY A 1 86 ? 1.460 11.204 9.907 1.00 78.50 86 GLY A O 1
ATOM 691 N N . ASN A 1 87 ? 1.079 9.489 8.531 1.00 83.06 87 ASN A N 1
ATOM 692 C CA . ASN A 1 87 ? 0.834 10.272 7.325 1.00 83.06 87 ASN A CA 1
ATOM 693 C C . ASN A 1 87 ? -0.642 10.169 6.929 1.00 83.06 87 ASN A C 1
ATOM 695 O O . ASN A 1 87 ? -1.067 9.165 6.353 1.00 83.06 87 ASN A O 1
ATOM 699 N N . ASN A 1 88 ? -1.407 11.234 7.181 1.00 87.69 88 ASN A N 1
ATOM 700 C CA . ASN A 1 88 ? -2.852 11.283 6.929 1.00 87.69 88 ASN A CA 1
ATOM 701 C C . ASN A 1 88 ? -3.229 10.938 5.480 1.00 87.69 88 ASN A C 1
ATOM 703 O O . ASN A 1 88 ? -4.195 10.214 5.241 1.00 87.69 88 ASN A O 1
ATOM 707 N N . TRP A 1 89 ? -2.448 11.399 4.498 1.00 88.75 89 TRP A N 1
ATOM 708 C CA . TRP A 1 89 ? -2.703 11.095 3.088 1.00 88.75 89 TRP A CA 1
ATOM 709 C C . TRP A 1 89 ? -2.570 9.595 2.798 1.00 88.75 89 TRP A C 1
ATOM 711 O O . TRP A 1 89 ? -3.392 9.014 2.083 1.00 88.75 89 TRP A O 1
ATOM 721 N N . MET A 1 90 ? -1.558 8.952 3.386 1.00 90.75 90 MET A N 1
ATOM 722 C CA . MET A 1 90 ? -1.346 7.514 3.249 1.00 90.75 90 MET A CA 1
ATOM 723 C C . MET A 1 90 ? -2.412 6.724 4.015 1.00 90.75 90 MET A C 1
ATOM 725 O O . MET A 1 90 ? -2.959 5.768 3.467 1.00 90.75 90 MET A O 1
ATOM 729 N N . ALA A 1 91 ? -2.787 7.173 5.216 1.00 91.50 91 ALA A N 1
ATOM 730 C CA . ALA A 1 91 ? -3.849 6.567 6.012 1.00 91.50 91 ALA A CA 1
ATOM 731 C C . ALA A 1 91 ? -5.183 6.530 5.248 1.00 91.50 91 ALA A C 1
ATOM 733 O O . ALA A 1 91 ? -5.776 5.464 5.118 1.00 91.50 91 ALA A O 1
ATOM 734 N N . ILE A 1 92 ? -5.615 7.642 4.638 1.00 92.31 92 ILE A N 1
ATOM 735 C CA . ILE A 1 92 ? -6.856 7.692 3.837 1.00 92.31 92 ILE A CA 1
ATOM 736 C C . ILE A 1 92 ? -6.823 6.670 2.691 1.00 92.31 92 ILE A C 1
ATOM 738 O O . ILE A 1 92 ? -7.810 5.974 2.438 1.00 92.31 92 ILE A O 1
ATOM 742 N N . LYS A 1 93 ? -5.693 6.566 1.980 1.00 93.19 93 LYS A N 1
ATOM 743 C CA . LYS A 1 93 ? -5.524 5.597 0.887 1.00 93.19 93 LYS A CA 1
ATOM 744 C C . LYS A 1 93 ? -5.596 4.154 1.380 1.00 93.19 93 LYS A C 1
ATOM 746 O O . LYS A 1 93 ? -6.293 3.343 0.772 1.00 93.19 93 LYS A O 1
ATOM 751 N N . LEU A 1 94 ? -4.912 3.850 2.479 1.00 94.94 94 LEU A N 1
ATOM 752 C CA . LEU A 1 94 ? -4.900 2.519 3.079 1.00 94.94 94 LEU A CA 1
ATOM 753 C C . LEU A 1 94 ? -6.280 2.132 3.613 1.00 94.94 94 LEU A C 1
ATOM 755 O O . LEU A 1 94 ? -6.726 1.021 3.352 1.00 94.94 94 LEU A O 1
ATOM 759 N N . ILE A 1 95 ? -7.002 3.050 4.259 1.00 94.75 95 ILE A N 1
ATOM 760 C CA . ILE A 1 95 ? -8.385 2.837 4.717 1.00 94.75 95 ILE A CA 1
ATOM 761 C C . ILE A 1 95 ? -9.292 2.467 3.542 1.00 94.75 95 ILE A C 1
ATOM 763 O O . ILE A 1 95 ? -10.016 1.474 3.603 1.00 94.75 95 ILE A O 1
ATOM 767 N N . LYS A 1 96 ? -9.219 3.230 2.443 1.00 94.06 96 LYS A N 1
ATOM 768 C CA . LYS A 1 96 ? -9.986 2.950 1.220 1.00 94.06 96 LYS A CA 1
ATOM 769 C C . LYS A 1 96 ? -9.653 1.581 0.636 1.00 94.06 96 LYS A C 1
ATOM 771 O O . LYS A 1 96 ? -10.558 0.850 0.256 1.00 94.06 96 LYS A O 1
ATOM 776 N N . LEU A 1 97 ? -8.373 1.219 0.593 1.00 95.25 97 LEU A N 1
ATOM 777 C CA . LEU A 1 97 ? -7.954 -0.102 0.140 1.00 95.25 97 LEU A CA 1
ATOM 778 C C . LEU A 1 97 ? -8.492 -1.200 1.065 1.00 95.25 97 LEU A C 1
ATOM 780 O O . LEU A 1 97 ? -9.090 -2.155 0.582 1.00 95.25 97 LEU A O 1
ATOM 784 N N . PHE A 1 98 ? -8.363 -1.051 2.382 1.00 96.19 98 PHE A N 1
ATOM 785 C CA . PHE A 1 98 ? -8.884 -2.024 3.340 1.00 96.19 98 PHE A CA 1
ATOM 786 C C . PHE A 1 98 ? -10.398 -2.210 3.238 1.00 96.19 98 PHE A C 1
ATOM 788 O O . PHE A 1 98 ? -10.855 -3.341 3.360 1.00 96.19 98 PHE A O 1
ATOM 795 N N . ALA A 1 99 ? -11.162 -1.161 2.926 1.00 94.69 99 ALA A N 1
ATOM 796 C CA . ALA A 1 99 ? -12.596 -1.278 2.656 1.00 94.69 99 ALA A CA 1
ATOM 797 C C . ALA A 1 99 ? -12.914 -2.192 1.454 1.00 94.69 99 ALA A C 1
ATOM 799 O O . ALA A 1 99 ? -13.978 -2.802 1.418 1.00 94.69 99 ALA A O 1
ATOM 800 N N . THR A 1 100 ? -11.993 -2.331 0.492 1.00 94.62 100 THR A N 1
ATOM 801 C CA . THR A 1 100 ? -12.123 -3.297 -0.619 1.00 94.62 100 THR A CA 1
ATOM 802 C C . THR A 1 100 ? -11.664 -4.710 -0.245 1.00 94.62 100 THR A C 1
ATOM 804 O O . THR A 1 100 ? -12.099 -5.679 -0.862 1.00 94.62 100 THR A O 1
ATOM 807 N N . LEU A 1 101 ? -10.798 -4.846 0.766 1.00 96.00 101 LEU A N 1
ATOM 808 C CA . LEU A 1 101 ? -10.262 -6.132 1.225 1.00 96.00 101 LEU A CA 1
ATOM 809 C C . LEU A 1 101 ? -11.141 -6.792 2.296 1.00 96.00 101 LEU A C 1
ATOM 811 O O . LEU A 1 101 ? -11.192 -8.018 2.372 1.00 96.00 101 LEU A O 1
ATOM 815 N N . THR A 1 102 ? -11.841 -6.013 3.123 1.00 95.88 102 THR A N 1
ATOM 816 C CA . THR A 1 102 ? -12.667 -6.533 4.225 1.00 95.88 102 THR A CA 1
ATOM 817 C C . THR A 1 102 ? -13.824 -7.439 3.786 1.00 95.88 102 THR A C 1
ATOM 819 O O . THR A 1 102 ? -14.080 -8.395 4.518 1.00 95.88 102 THR A O 1
ATOM 822 N N . PRO A 1 103 ? -14.485 -7.258 2.619 1.00 94.94 103 PRO A N 1
ATOM 823 C CA . PRO A 1 103 ? -15.476 -8.224 2.143 1.00 94.94 103 PRO A CA 1
ATOM 824 C C . PRO A 1 103 ? -14.858 -9.579 1.774 1.00 94.94 103 PRO A C 1
ATOM 826 O O . PRO A 1 103 ? -15.551 -10.591 1.799 1.00 94.94 103 PRO A O 1
ATOM 829 N N . LEU A 1 104 ? -13.563 -9.608 1.436 1.00 95.88 104 LEU A N 1
ATOM 830 C CA . LEU A 1 104 ? -12.845 -10.828 1.058 1.00 95.88 104 LEU A CA 1
ATOM 831 C C . LEU A 1 104 ? -12.230 -11.552 2.260 1.00 95.88 104 LEU A C 1
ATOM 833 O O . LEU A 1 104 ? -12.149 -12.775 2.267 1.00 95.88 104 LEU A O 1
ATOM 837 N N . GLU A 1 105 ? -11.793 -10.801 3.271 1.00 96.12 105 GLU A N 1
ATOM 838 C CA . GLU A 1 105 ? -11.262 -11.331 4.529 1.00 96.12 105 GLU A CA 1
ATOM 839 C C . GLU A 1 105 ? -11.946 -10.631 5.718 1.00 96.12 105 GLU A C 1
ATOM 841 O O . GLU A 1 105 ? -11.421 -9.653 6.267 1.00 96.12 105 GLU A O 1
ATOM 846 N N . PRO A 1 106 ? -13.121 -11.125 6.162 1.00 94.44 106 PRO A N 1
ATOM 847 C CA . PRO A 1 106 ? -13.916 -10.490 7.218 1.00 94.44 106 PRO A CA 1
ATOM 848 C C . PRO A 1 106 ? -13.179 -10.329 8.553 1.00 94.44 106 PRO A C 1
ATOM 850 O O . PRO A 1 106 ? -13.519 -9.468 9.367 1.00 94.44 106 PRO A O 1
ATOM 853 N N . ARG A 1 107 ? -12.131 -11.128 8.804 1.00 95.81 107 ARG A N 1
ATOM 854 C CA . ARG A 1 107 ? -11.299 -11.003 10.012 1.00 95.81 107 ARG A CA 1
ATOM 855 C C . ARG A 1 107 ? -10.572 -9.656 10.073 1.00 95.81 107 ARG A C 1
ATOM 857 O O . ARG A 1 107 ? -10.266 -9.204 11.177 1.00 95.81 107 ARG A O 1
ATOM 864 N N . LEU A 1 108 ? -10.338 -8.998 8.931 1.00 95.38 108 LEU A N 1
ATOM 865 C CA . LEU A 1 108 ? -9.720 -7.670 8.872 1.00 95.38 108 LEU A CA 1
ATOM 866 C C . LEU A 1 108 ? -10.550 -6.612 9.598 1.00 95.38 108 LEU A C 1
ATOM 868 O O . LEU A 1 108 ? -9.966 -5.742 10.234 1.00 95.38 108 LEU A O 1
ATOM 872 N N . VAL A 1 109 ? -11.884 -6.712 9.588 1.00 95.69 109 VAL A N 1
ATOM 873 C CA . VAL A 1 109 ? -12.765 -5.745 10.270 1.00 95.69 109 VAL A CA 1
ATOM 874 C C . VAL A 1 109 ? -12.416 -5.645 11.755 1.00 95.69 109 VAL A C 1
ATOM 876 O O . VAL A 1 109 ? -12.210 -4.554 12.279 1.00 95.69 109 VAL A O 1
ATOM 879 N N . ARG A 1 110 ? -12.260 -6.796 12.421 1.00 95.31 110 ARG A N 1
ATOM 880 C CA . ARG A 1 110 ? -11.908 -6.858 13.848 1.00 95.31 110 ARG A CA 1
ATOM 881 C C . ARG A 1 110 ? -10.527 -6.272 14.136 1.00 95.31 110 ARG A C 1
ATOM 883 O O . ARG A 1 110 ? -10.346 -5.650 15.174 1.00 95.31 110 ARG A O 1
ATOM 890 N N . LYS A 1 111 ? -9.566 -6.457 13.225 1.00 95.50 111 LYS A N 1
ATOM 891 C CA . LYS A 1 111 ? -8.213 -5.897 13.364 1.00 95.50 111 LYS A CA 1
ATOM 892 C C . LYS A 1 111 ? -8.164 -4.389 13.116 1.00 95.50 111 LYS A C 1
ATOM 894 O O . LYS A 1 111 ? -7.385 -3.704 13.764 1.00 95.50 111 LYS A O 1
ATOM 899 N N . LEU A 1 112 ? -8.968 -3.887 12.182 1.00 96.31 112 LEU A N 1
ATOM 900 C CA . LEU A 1 112 ? -8.980 -2.479 11.781 1.00 96.31 112 LEU A CA 1
ATOM 901 C C . LEU A 1 112 ? -9.764 -1.594 12.746 1.00 96.31 112 LEU A C 1
ATOM 903 O O . LEU A 1 112 ? -9.449 -0.416 12.857 1.00 96.31 112 LEU A O 1
ATOM 907 N N . LEU A 1 113 ? -10.756 -2.132 13.457 1.00 95.50 113 LEU A N 1
ATOM 908 C CA . LEU A 1 113 ? -11.602 -1.319 14.325 1.00 95.50 113 LEU A CA 1
ATOM 909 C C . LEU A 1 113 ? -10.794 -0.517 15.374 1.00 95.50 113 LEU A C 1
ATOM 911 O O . LEU A 1 113 ? -10.919 0.706 15.360 1.00 95.50 113 LEU A O 1
ATOM 915 N N . PRO A 1 114 ? -9.913 -1.120 16.205 1.00 95.31 114 PRO A N 1
ATOM 916 C CA . PRO A 1 114 ? -9.145 -0.352 17.188 1.00 95.31 114 PRO A CA 1
ATOM 917 C C . PRO A 1 114 ? -8.277 0.779 16.597 1.00 95.31 114 PRO A C 1
ATOM 919 O O . PRO A 1 114 ? -8.408 1.914 17.066 1.00 95.31 114 PRO A O 1
ATOM 922 N N . PRO A 1 115 ? -7.421 0.551 15.574 1.00 93.62 115 PRO A N 1
ATOM 923 C CA . PRO A 1 115 ? -6.591 1.625 15.034 1.00 93.62 115 PRO A CA 1
ATOM 924 C C . PRO A 1 115 ? -7.405 2.702 14.312 1.00 93.62 115 PRO A C 1
ATOM 926 O O . PRO A 1 115 ? -7.050 3.873 14.403 1.00 93.62 115 PRO A O 1
ATOM 929 N N . LEU A 1 116 ? -8.515 2.358 13.648 1.00 93.69 116 LEU A N 1
ATOM 930 C CA . LEU A 1 116 ? -9.381 3.362 13.022 1.00 93.69 116 LEU A CA 1
ATOM 931 C C . LEU A 1 116 ? -10.061 4.253 14.061 1.00 93.69 116 LEU A C 1
ATOM 933 O O . LEU A 1 116 ? -10.078 5.469 13.888 1.00 93.69 116 LEU A O 1
ATOM 937 N N . THR A 1 117 ? -10.574 3.675 15.150 1.00 94.19 117 THR A N 1
ATOM 938 C CA . THR A 1 117 ? -11.145 4.453 16.257 1.00 94.19 117 THR A CA 1
ATOM 939 C C . THR A 1 117 ? -10.107 5.402 16.851 1.00 94.19 117 THR A C 1
ATOM 941 O O . THR A 1 117 ? -10.415 6.571 17.068 1.00 94.19 117 THR A O 1
ATOM 944 N N . ASN A 1 118 ? -8.870 4.935 17.050 1.00 91.81 118 ASN A N 1
ATOM 945 C CA . ASN A 1 118 ? -7.788 5.785 17.538 1.00 91.81 118 ASN A CA 1
ATOM 946 C C . ASN A 1 118 ? -7.471 6.934 16.568 1.00 91.81 118 ASN A C 1
ATOM 948 O O . ASN A 1 118 ? -7.403 8.082 16.996 1.00 91.81 118 ASN A O 1
ATOM 952 N N . ILE A 1 119 ? -7.333 6.654 15.266 1.00 90.69 119 ILE A N 1
ATOM 953 C CA . ILE A 1 119 ? -7.090 7.683 14.238 1.00 90.69 119 ILE A CA 1
ATOM 954 C C . ILE A 1 119 ? -8.206 8.736 14.246 1.00 90.69 119 ILE A C 1
ATOM 956 O O . ILE A 1 119 ? -7.911 9.926 14.243 1.00 90.69 119 ILE A O 1
ATOM 960 N N . ILE A 1 120 ? -9.475 8.322 14.298 1.00 89.81 120 ILE A N 1
ATOM 961 C CA . ILE A 1 120 ? -10.623 9.243 14.334 1.00 89.81 120 ILE A CA 1
ATOM 962 C C . ILE A 1 120 ? -10.599 10.120 15.594 1.00 89.81 120 ILE A C 1
ATOM 964 O O . ILE A 1 120 ? -10.871 11.312 15.507 1.00 89.81 120 ILE A O 1
ATOM 968 N N . ALA A 1 121 ? -10.268 9.547 16.753 1.00 90.81 121 ALA A N 1
ATOM 969 C CA . ALA A 1 121 ? -10.275 10.264 18.028 1.00 90.81 121 ALA A CA 1
ATOM 970 C C . ALA A 1 121 ? -9.089 11.227 18.206 1.00 90.81 121 ALA A C 1
ATOM 972 O O . ALA A 1 121 ? -9.188 12.177 18.977 1.00 90.81 121 ALA A O 1
ATOM 973 N N . THR A 1 122 ? -7.961 10.964 17.540 1.00 89.00 122 THR A N 1
ATOM 974 C CA . THR A 1 122 ? -6.687 11.659 17.804 1.00 89.00 122 THR A CA 1
ATOM 975 C C . THR A 1 122 ? -6.187 12.510 16.648 1.00 89.00 122 THR A C 1
ATOM 977 O O . THR A 1 122 ? -5.258 13.295 16.837 1.00 89.00 122 THR A O 1
ATOM 980 N N . THR A 1 123 ? -6.756 12.367 15.447 1.00 83.06 123 THR A N 1
ATOM 981 C CA . THR A 1 123 ? -6.238 13.089 14.287 1.00 83.06 123 THR A CA 1
ATOM 982 C C . THR A 1 123 ? -6.421 14.604 14.446 1.00 83.06 123 THR A C 1
ATOM 984 O O . THR A 1 123 ? -7.527 15.064 14.722 1.00 83.06 123 THR A O 1
ATOM 987 N N . PRO A 1 124 ? -5.362 15.411 14.237 1.00 76.88 124 PRO A N 1
ATOM 988 C CA . PRO A 1 124 ? -5.472 16.867 14.207 1.00 76.88 124 PRO A CA 1
ATOM 989 C C . PRO A 1 124 ? -5.980 17.380 12.849 1.00 76.88 124 PRO A C 1
ATOM 991 O O . PRO A 1 124 ? -6.096 18.589 12.649 1.00 76.88 124 PRO A O 1
ATOM 994 N N . ALA A 1 125 ? -6.216 16.484 11.881 1.00 72.25 125 ALA A N 1
ATOM 995 C CA . ALA A 1 125 ? -6.716 16.851 10.566 1.00 72.25 125 ALA A CA 1
ATOM 996 C C . ALA A 1 125 ? -8.175 17.309 10.666 1.00 72.25 125 ALA A C 1
ATOM 998 O O . ALA A 1 125 ? -9.075 16.508 10.905 1.00 72.25 125 ALA A O 1
ATOM 999 N N . MET A 1 126 ? -8.395 18.602 10.453 1.00 60.69 126 MET A N 1
ATOM 1000 C CA . MET A 1 126 ? -9.725 19.189 10.298 1.00 60.69 126 MET A CA 1
ATOM 1001 C C . MET A 1 126 ? -10.255 18.882 8.887 1.00 60.69 126 MET A C 1
ATOM 1003 O O . MET A 1 126 ? -9.471 18.889 7.933 1.00 60.69 126 MET A O 1
ATOM 1007 N N . SER A 1 127 ? -11.557 18.592 8.759 1.00 56.94 127 SER A N 1
ATOM 1008 C CA . SER A 1 127 ? -12.227 18.425 7.456 1.00 56.94 127 SER A CA 1
ATOM 1009 C C . SER A 1 127 ? -12.509 19.760 6.787 1.00 56.94 127 SER A C 1
ATOM 1011 O O . SER A 1 127 ? -13.024 20.640 7.516 1.00 56.94 127 SER A O 1
#

Sequence (127 aa):
DLLPRLGHSHSNIRKKTLVTLYRLALVYPEALRAAWPKIKERLLDPNEDPSVTAAIVNVVCELGWRRPHDFLPLAPRLFELLVDGGNNWMAIKLIKLFATLTPLEPRLVRKLLPPLTNIIATTPAMS